Protein AF-A0A0W0E1V6-F1 (afdb_monomer_lite)

pLDDT: mean 92.5, std 12.03, range [44.47, 98.69]

Sequence (78 aa):
MQLNKWEGGFYHPMSESEALMILNITQKEIMSLNTPLLKKKHRLAMLKNHPDKGGSPYLSAKINEAKELLEKSVLTRK

Secondary structure (DSSP, 8-state):
----S--SS--SSPPHHHHHHHTT--HHHHTT-BHHHHHHHHHHHHHHH-GGGT--HHHHHHHHHHHHHHHHSTTSB-

Structure (mmCIF, N/CA/C/O backbone):
data_AF-A0A0W0E1V6-F1
#
_entry.id   AF-A0A0W0E1V6-F1
#
loop_
_atom_site.group_PDB
_atom_site.id
_atom_site.type_symbol
_atom_site.label_atom_id
_atom_site.label_alt_id
_atom_site.label_comp_id
_atom_site.label_asym_id
_atom_site.label_entity_id
_atom_site.label_seq_id
_atom_site.pdbx_PDB_ins_code
_atom_site.Cartn_x
_atom_site.Cartn_y
_atom_site.Cartn_z
_atom_site.occupancy
_atom_site.B_iso_or_equiv
_atom_site.auth_seq_id
_atom_site.auth_comp_id
_atom_site.auth_asym_id
_atom_site.auth_atom_id
_atom_site.pdbx_PDB_model_num
ATOM 1 N N . MET A 1 1 ? -2.868 16.460 -17.097 1.00 44.47 1 MET A N 1
ATOM 2 C CA . MET A 1 1 ? -2.080 15.526 -16.262 1.00 44.47 1 MET A CA 1
ATOM 3 C C . MET A 1 1 ? -0.703 16.140 -16.077 1.00 44.47 1 MET A C 1
ATOM 5 O O . MET A 1 1 ? -0.035 16.364 -17.073 1.00 44.47 1 MET A O 1
ATOM 9 N N . GLN A 1 2 ? -0.314 16.511 -14.855 1.00 48.53 2 GLN A N 1
ATOM 10 C CA . GLN A 1 2 ? 1.049 16.987 -14.585 1.00 48.53 2 GLN A CA 1
ATOM 11 C C . GLN A 1 2 ? 1.961 15.763 -14.464 1.00 48.53 2 GLN A C 1
ATOM 13 O O . GLN A 1 2 ? 1.928 15.071 -13.452 1.00 48.53 2 GLN A O 1
ATOM 18 N N . LEU A 1 3 ? 2.736 15.482 -15.510 1.00 53.06 3 LEU A N 1
ATOM 19 C CA . LEU A 1 3 ? 3.664 14.346 -15.583 1.00 53.06 3 LEU A CA 1
ATOM 20 C C . LEU A 1 3 ? 5.000 14.612 -14.853 1.00 53.06 3 LEU A C 1
ATOM 22 O O . LEU A 1 3 ? 5.895 13.779 -14.897 1.00 53.06 3 LEU A O 1
ATOM 26 N N . ASN A 1 4 ? 5.126 15.744 -14.148 1.00 54.84 4 ASN A N 1
ATOM 27 C CA . ASN A 1 4 ? 6.416 16.298 -13.719 1.00 54.84 4 ASN A CA 1
ATOM 28 C C . ASN A 1 4 ? 6.546 16.407 -12.185 1.00 54.84 4 ASN A C 1
ATOM 30 O O . ASN A 1 4 ? 7.282 17.258 -11.696 1.00 54.84 4 ASN A O 1
ATOM 34 N N . LYS A 1 5 ? 5.774 15.633 -11.407 1.00 64.69 5 LYS A N 1
ATOM 35 C CA . LYS A 1 5 ? 5.756 15.754 -9.933 1.00 64.69 5 LYS A CA 1
ATOM 36 C C . LYS A 1 5 ? 6.715 14.793 -9.211 1.00 64.69 5 LYS A C 1
ATOM 38 O O . LYS A 1 5 ? 6.954 14.978 -8.023 1.00 64.69 5 LYS A O 1
ATOM 43 N N . TRP A 1 6 ? 7.260 13.791 -9.901 1.00 66.06 6 TRP A N 1
ATOM 44 C CA . TRP A 1 6 ? 8.060 12.731 -9.281 1.00 66.06 6 TRP A CA 1
ATOM 45 C C . TRP A 1 6 ? 9.341 12.504 -10.085 1.00 66.06 6 TRP A C 1
ATOM 47 O O . TRP A 1 6 ? 9.285 12.150 -11.262 1.00 66.06 6 TRP A O 1
ATOM 57 N N . GLU A 1 7 ? 10.488 12.748 -9.460 1.00 66.81 7 GLU A N 1
ATOM 58 C CA . GLU A 1 7 ? 11.803 12.568 -10.074 1.00 66.81 7 GLU A CA 1
ATOM 59 C C . GLU A 1 7 ? 12.234 11.094 -9.958 1.00 66.81 7 GLU A C 1
ATOM 61 O O . GLU A 1 7 ? 12.844 10.687 -8.975 1.00 66.81 7 GLU A O 1
ATOM 66 N N . GLY A 1 8 ? 11.907 10.271 -10.959 1.00 79.31 8 GLY A N 1
ATOM 67 C CA . GLY A 1 8 ? 12.496 8.933 -11.119 1.00 79.31 8 GLY A CA 1
ATOM 68 C C . GLY A 1 8 ? 11.709 7.752 -10.530 1.00 79.31 8 GLY A C 1
ATOM 69 O O . GLY A 1 8 ? 10.480 7.733 -10.541 1.00 79.31 8 GLY A O 1
ATOM 70 N N . GLY A 1 9 ? 12.447 6.699 -10.150 1.00 86.19 9 GLY A N 1
ATOM 71 C CA . GLY A 1 9 ? 11.913 5.411 -9.689 1.00 86.19 9 GLY A CA 1
ATOM 72 C C . GLY A 1 9 ? 11.408 5.425 -8.244 1.00 86.19 9 GLY A C 1
ATOM 73 O O . GLY A 1 9 ? 11.239 6.476 -7.637 1.00 86.19 9 GLY A O 1
ATOM 74 N N . PHE A 1 10 ? 11.168 4.238 -7.684 1.00 92.12 10 PHE A N 1
ATOM 75 C CA . PHE A 1 10 ? 10.723 4.124 -6.295 1.00 92.12 10 PHE A CA 1
ATOM 76 C C . PHE A 1 10 ? 11.820 4.503 -5.305 1.00 92.12 10 PHE A C 1
ATOM 78 O O . PHE A 1 10 ? 12.993 4.183 -5.520 1.00 92.12 10 PHE A O 1
ATOM 85 N N . TYR A 1 11 ? 11.423 5.089 -4.178 1.00 89.94 11 TYR A N 1
ATOM 86 C CA . TYR A 1 11 ? 12.353 5.371 -3.093 1.00 89.94 11 TYR A CA 1
ATOM 87 C C . TYR A 1 11 ? 12.884 4.075 -2.461 1.00 89.94 11 TYR A C 1
ATOM 89 O O . TYR A 1 11 ? 12.200 3.045 -2.380 1.00 89.94 11 TYR A O 1
ATOM 97 N N . HIS A 1 12 ? 14.138 4.142 -2.011 1.00 90.31 12 HIS A N 1
ATOM 98 C CA . HIS A 1 12 ? 14.780 3.106 -1.214 1.00 90.31 12 HIS A CA 1
ATOM 99 C C . HIS A 1 12 ? 15.560 3.762 -0.059 1.00 90.31 12 HIS A C 1
ATOM 101 O O . HIS A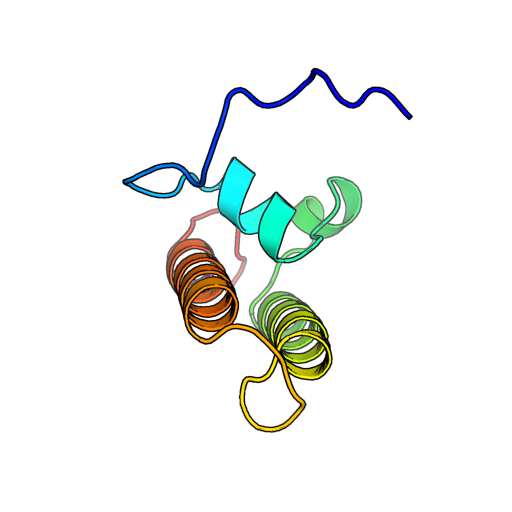 1 12 ? 16.574 4.414 -0.317 1.00 90.31 12 HIS A O 1
ATOM 107 N N . PRO A 1 13 ? 15.103 3.623 1.199 1.00 92.62 13 PRO A N 1
ATOM 108 C CA . PRO A 1 13 ? 13.924 2.858 1.626 1.00 92.62 13 PRO A CA 1
ATOM 109 C C . PRO A 1 13 ? 12.592 3.512 1.202 1.00 92.62 13 PRO A C 1
ATOM 111 O O . PRO A 1 13 ? 12.519 4.731 1.045 1.00 92.62 13 PRO A O 1
ATOM 114 N N . MET A 1 14 ? 11.534 2.708 1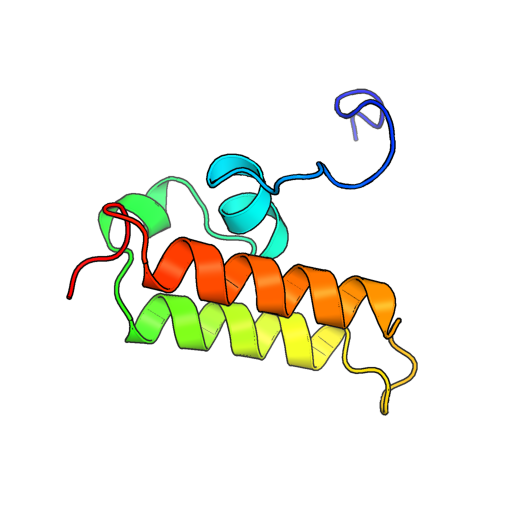.028 1.00 96.88 14 MET A N 1
ATOM 115 C CA . MET A 1 14 ? 10.180 3.221 0.782 1.00 96.88 14 MET A CA 1
ATOM 116 C C . MET A 1 14 ? 9.701 4.078 1.960 1.00 96.88 14 MET A C 1
ATOM 118 O O . MET A 1 14 ? 9.913 3.734 3.122 1.00 96.88 14 MET A O 1
ATOM 122 N N . SER A 1 15 ? 9.015 5.182 1.660 1.00 96.69 15 SER A N 1
ATOM 123 C CA . SER A 1 15 ? 8.370 6.026 2.677 1.00 96.69 15 SER A CA 1
ATOM 124 C C . SER A 1 15 ? 6.903 5.640 2.899 1.00 96.69 15 SER A C 1
ATOM 126 O O . SER A 1 15 ? 6.259 5.092 2.005 1.00 96.69 15 SER A O 1
ATOM 128 N N . GLU A 1 16 ? 6.326 5.989 4.055 1.00 97.00 16 GLU A N 1
ATOM 129 C CA . GLU A 1 16 ? 4.881 5.815 4.308 1.00 97.00 16 GLU A CA 1
ATOM 130 C C . GLU A 1 16 ? 4.023 6.534 3.258 1.00 97.00 16 GLU A C 1
ATOM 132 O O . GLU A 1 16 ? 3.051 5.974 2.754 1.00 97.00 16 GLU A O 1
ATOM 137 N N . SER A 1 17 ? 4.412 7.752 2.873 1.00 96.00 17 SER A N 1
ATOM 138 C CA . SER A 1 17 ? 3.735 8.528 1.828 1.00 96.00 17 SER A CA 1
ATOM 139 C C . SER A 1 17 ? 3.747 7.811 0.476 1.00 96.00 17 SER A C 1
ATOM 141 O O . SER A 1 17 ? 2.727 7.776 -0.215 1.00 96.00 17 SER A O 1
ATOM 143 N N . GLU A 1 18 ? 4.877 7.204 0.106 1.00 96.75 18 GLU A N 1
ATOM 144 C CA . GLU A 1 18 ? 4.980 6.392 -1.108 1.00 96.75 18 GLU A CA 1
ATOM 145 C C . GLU A 1 18 ? 4.132 5.117 -0.997 1.00 96.75 18 GLU A C 1
ATOM 147 O O . GLU A 1 18 ? 3.394 4.797 -1.928 1.00 96.75 18 GLU A O 1
ATOM 152 N N . ALA A 1 19 ? 4.152 4.430 0.147 1.00 98.19 19 ALA A N 1
ATOM 153 C CA . ALA A 1 19 ? 3.349 3.231 0.379 1.00 98.19 19 ALA A CA 1
ATOM 154 C C . ALA A 1 19 ? 1.838 3.505 0.247 1.00 98.19 19 ALA A C 1
ATOM 156 O O . ALA A 1 19 ? 1.112 2.756 -0.416 1.00 98.19 19 ALA A O 1
ATOM 157 N N . LEU A 1 20 ? 1.364 4.615 0.824 1.00 98.19 20 LEU A N 1
ATOM 158 C CA . LEU A 1 20 ? -0.019 5.082 0.689 1.00 98.19 20 LEU A CA 1
ATOM 159 C C . LEU A 1 20 ? -0.378 5.352 -0.777 1.00 98.19 20 LEU A C 1
ATOM 161 O O . LEU A 1 20 ? -1.464 4.977 -1.226 1.00 98.19 20 LEU A O 1
ATOM 165 N N . MET A 1 21 ? 0.542 5.960 -1.531 1.00 96.81 21 MET A N 1
ATOM 166 C CA . MET A 1 21 ? 0.359 6.244 -2.954 1.00 96.81 21 MET A CA 1
ATOM 167 C C . MET A 1 21 ? 0.310 4.959 -3.792 1.00 96.81 21 MET A C 1
ATOM 169 O O . MET A 1 21 ? -0.606 4.803 -4.600 1.00 96.81 21 MET A O 1
ATOM 173 N N . ILE A 1 22 ? 1.222 4.009 -3.559 1.00 97.31 22 ILE A N 1
ATOM 174 C CA . ILE A 1 22 ? 1.264 2.705 -4.243 1.00 97.31 22 ILE A CA 1
ATOM 175 C C . ILE A 1 22 ? -0.040 1.927 -4.030 1.00 97.31 22 ILE A C 1
ATOM 177 O O . ILE A 1 22 ? -0.585 1.350 -4.972 1.00 97.31 22 ILE A O 1
ATOM 181 N N . LEU A 1 23 ? -0.577 1.933 -2.807 1.00 98.25 23 LEU A N 1
ATOM 182 C CA . LEU A 1 23 ? -1.824 1.237 -2.475 1.00 98.25 23 LEU A CA 1
ATOM 183 C C . LEU A 1 23 ? -3.088 2.054 -2.774 1.00 98.25 23 LEU A C 1
ATOM 185 O O . LEU A 1 23 ? -4.200 1.579 -2.518 1.00 98.25 23 LEU A O 1
ATOM 189 N N . ASN A 1 24 ? -2.940 3.257 -3.336 1.00 97.50 24 ASN A N 1
ATOM 190 C CA . ASN A 1 24 ? -4.032 4.179 -3.638 1.00 97.50 24 ASN A CA 1
ATOM 191 C C . ASN A 1 24 ? -4.952 4.411 -2.419 1.00 97.50 24 ASN A C 1
ATOM 193 O O . ASN A 1 24 ? -6.184 4.299 -2.501 1.00 97.50 24 ASN A O 1
ATOM 197 N N . ILE A 1 25 ? -4.337 4.668 -1.262 1.00 98.00 25 ILE A N 1
ATOM 198 C CA . ILE A 1 25 ? -5.011 5.069 -0.025 1.00 98.00 25 ILE A CA 1
ATOM 199 C C . ILE A 1 25 ? -5.096 6.593 -0.026 1.00 98.00 25 ILE A C 1
ATOM 201 O O . ILE A 1 25 ? -4.091 7.299 -0.034 1.00 98.00 25 ILE A O 1
ATOM 205 N N . THR A 1 26 ? -6.318 7.109 -0.047 1.00 96.69 26 THR A N 1
ATOM 206 C CA . THR A 1 26 ? -6.573 8.553 -0.088 1.00 96.69 26 THR A CA 1
ATOM 207 C C . THR A 1 26 ? -6.453 9.182 1.297 1.00 96.69 26 THR A C 1
ATOM 209 O O . THR A 1 26 ? -6.623 8.507 2.307 1.00 96.69 26 THR A O 1
ATOM 212 N N . GLN A 1 27 ? -6.270 10.505 1.370 1.00 94.44 27 GLN A N 1
ATOM 213 C CA . GLN A 1 27 ? -6.233 11.231 2.651 1.00 94.44 27 GLN A CA 1
ATOM 214 C C . GLN A 1 27 ? -7.463 10.959 3.534 1.00 94.44 27 GLN A C 1
ATOM 216 O O . GLN A 1 27 ? -7.334 10.794 4.743 1.00 94.44 27 GLN A O 1
ATOM 221 N N . LYS A 1 28 ? -8.653 10.844 2.925 1.00 95.75 28 LYS A N 1
ATOM 222 C CA . LYS A 1 28 ? -9.892 10.497 3.639 1.00 95.75 28 LYS A CA 1
ATOM 223 C C . LYS A 1 28 ? -9.836 9.095 4.248 1.00 95.75 28 LYS A C 1
ATOM 225 O O . LYS A 1 28 ? -10.351 8.879 5.337 1.00 95.75 28 LYS A O 1
ATOM 230 N N . GLU A 1 29 ? -9.213 8.151 3.551 1.00 97.31 29 GLU A N 1
ATOM 231 C CA . GLU A 1 29 ? -9.067 6.768 4.008 1.00 97.31 29 GLU A CA 1
ATOM 232 C C . GLU A 1 29 ? -7.972 6.608 5.063 1.00 97.31 29 GLU A C 1
ATOM 234 O O . GLU A 1 29 ? -8.092 5.721 5.898 1.00 97.31 29 GLU A O 1
ATOM 239 N N . ILE A 1 30 ? -6.952 7.477 5.090 1.00 96.44 30 ILE A N 1
ATOM 240 C CA . ILE A 1 30 ? -5.936 7.482 6.160 1.00 96.44 30 ILE A CA 1
ATOM 241 C C . ILE A 1 30 ? -6.605 7.667 7.528 1.00 96.44 30 ILE A C 1
ATOM 243 O O . ILE A 1 30 ? -6.255 6.986 8.489 1.00 96.44 30 ILE A O 1
ATOM 247 N N . MET A 1 31 ? -7.623 8.532 7.617 1.00 94.31 31 MET A N 1
ATOM 248 C CA . MET A 1 31 ? -8.334 8.790 8.876 1.00 94.31 31 MET A CA 1
ATOM 249 C C . MET A 1 31 ? -9.014 7.544 9.462 1.00 94.31 31 MET A C 1
ATOM 251 O O . MET A 1 31 ? -9.229 7.482 10.671 1.00 94.31 31 MET A O 1
ATOM 255 N N . SER A 1 32 ? -9.345 6.558 8.629 1.00 95.19 32 SER A N 1
ATOM 256 C CA . SER A 1 32 ? -10.002 5.305 9.012 1.00 95.19 32 SER A CA 1
ATOM 257 C C . SER A 1 32 ? -9.173 4.068 8.657 1.00 95.19 32 SER A C 1
ATOM 259 O O . SER A 1 32 ? -9.708 2.957 8.614 1.00 95.19 32 SER A O 1
ATOM 261 N N . LEU A 1 33 ? -7.868 4.241 8.418 1.00 97.56 33 LEU A N 1
ATOM 262 C CA . LEU A 1 33 ? -6.987 3.160 8.003 1.00 97.56 33 LEU A CA 1
ATOM 263 C C . LEU A 1 33 ? -6.866 2.118 9.114 1.00 97.56 33 LEU A C 1
ATOM 265 O O . LEU A 1 33 ? -6.427 2.406 10.224 1.00 97.56 33 LEU A O 1
ATOM 269 N N . ASN A 1 34 ? -7.273 0.894 8.795 1.00 97.75 34 ASN A N 1
ATOM 270 C CA . ASN A 1 34 ? -7.209 -0.270 9.667 1.00 97.75 34 ASN A CA 1
ATOM 271 C C . ASN A 1 34 ? -6.782 -1.509 8.870 1.00 97.75 34 ASN A C 1
ATOM 273 O O . ASN A 1 34 ? -6.750 -1.494 7.633 1.00 97.75 34 ASN A O 1
ATOM 277 N N . THR A 1 35 ? -6.475 -2.600 9.574 1.00 97.25 35 THR A N 1
ATOM 278 C CA . THR A 1 35 ? -6.005 -3.851 8.953 1.00 97.25 35 THR A CA 1
ATOM 279 C C . THR A 1 35 ? -6.936 -4.368 7.836 1.00 97.25 35 THR A C 1
ATOM 281 O O . THR A 1 35 ? -6.433 -4.718 6.762 1.00 97.25 35 THR A O 1
ATOM 284 N N . PRO A 1 36 ? -8.278 -4.399 8.002 1.00 97.75 36 PRO A N 1
ATOM 285 C CA . PRO A 1 36 ? -9.191 -4.779 6.919 1.00 97.75 36 PRO A CA 1
ATOM 286 C C . PRO A 1 36 ? -9.097 -3.892 5.669 1.00 97.75 36 PRO A C 1
ATOM 288 O O . PRO A 1 36 ? -9.040 -4.413 4.550 1.00 97.75 36 PRO A O 1
ATOM 291 N N . LEU A 1 37 ? -9.062 -2.565 5.833 1.00 97.88 37 LEU A N 1
ATOM 292 C CA . LEU A 1 37 ? -8.961 -1.630 4.711 1.00 97.88 37 LEU A CA 1
ATOM 293 C C . LEU A 1 37 ? -7.619 -1.777 3.985 1.00 97.88 37 LEU A C 1
ATOM 295 O O . LEU A 1 37 ? -7.601 -1.843 2.754 1.00 97.88 37 LEU A O 1
ATOM 299 N N . LEU A 1 38 ? -6.520 -1.908 4.733 1.00 98.50 38 LEU A N 1
ATOM 300 C CA . LEU A 1 38 ? -5.186 -2.123 4.173 1.00 98.50 38 LEU A CA 1
ATOM 301 C C . LEU A 1 38 ? -5.137 -3.402 3.325 1.00 98.50 38 LEU A C 1
ATOM 303 O O . LEU A 1 38 ? -4.724 -3.361 2.165 1.00 98.50 38 LEU A O 1
ATOM 307 N N . LYS A 1 39 ? -5.651 -4.524 3.850 1.00 98.31 39 LYS A N 1
ATOM 308 C CA . LYS A 1 39 ? -5.742 -5.798 3.110 1.00 98.31 39 LYS A CA 1
ATOM 309 C C . LYS A 1 39 ? -6.598 -5.672 1.850 1.00 98.31 39 LYS A C 1
ATOM 311 O O . LYS A 1 39 ? -6.236 -6.206 0.802 1.00 98.31 39 LYS A O 1
ATOM 316 N N . LYS A 1 40 ? -7.719 -4.944 1.918 1.00 98.38 40 LYS A N 1
ATOM 317 C CA . LYS A 1 40 ? -8.581 -4.689 0.754 1.00 98.38 40 LYS A CA 1
ATOM 318 C C . LYS A 1 40 ? -7.838 -3.905 -0.332 1.00 98.38 40 LYS A C 1
ATOM 320 O O . LYS A 1 40 ? -7.909 -4.282 -1.501 1.00 98.38 40 LYS A O 1
ATOM 325 N N . LYS A 1 41 ? -7.126 -2.839 0.040 1.00 98.50 41 LYS A N 1
ATOM 326 C CA . LYS A 1 41 ? -6.356 -1.993 -0.886 1.00 98.50 41 LYS A CA 1
ATOM 327 C C . LYS A 1 41 ? -5.207 -2.758 -1.535 1.00 98.50 41 LYS A C 1
ATOM 329 O O . LYS A 1 41 ? -5.102 -2.758 -2.760 1.00 98.50 41 LYS A O 1
ATOM 334 N N . HIS A 1 42 ? -4.440 -3.498 -0.735 1.00 98.69 42 HIS A N 1
ATOM 335 C CA . HIS A 1 42 ? -3.386 -4.394 -1.215 1.00 98.69 42 HIS A CA 1
ATOM 336 C C . HIS A 1 42 ? -3.916 -5.432 -2.207 1.00 98.69 42 HIS A C 1
ATOM 338 O O . HIS A 1 42 ? -3.404 -5.521 -3.321 1.00 98.69 42 HIS A O 1
ATOM 344 N N . ARG A 1 43 ? -5.005 -6.138 -1.874 1.00 98.50 43 ARG A N 1
ATOM 345 C CA . ARG A 1 43 ? -5.614 -7.128 -2.777 1.00 98.50 43 ARG A CA 1
ATOM 346 C C . ARG A 1 43 ? -6.018 -6.513 -4.117 1.00 98.50 43 ARG A C 1
ATOM 348 O O . ARG A 1 43 ? -5.789 -7.121 -5.159 1.00 98.50 43 ARG A O 1
ATOM 355 N N . LEU A 1 44 ? -6.632 -5.330 -4.108 1.00 98.19 44 LEU A N 1
ATOM 356 C CA . LEU A 1 44 ? -7.033 -4.641 -5.339 1.00 98.19 44 LEU A CA 1
ATOM 357 C C . LEU A 1 44 ? -5.824 -4.229 -6.188 1.00 98.19 44 LEU A C 1
ATOM 359 O O . LEU A 1 44 ? -5.877 -4.371 -7.410 1.00 98.19 44 LEU A O 1
ATOM 363 N N . ALA A 1 45 ? -4.749 -3.749 -5.559 1.00 98.00 45 ALA A N 1
ATOM 364 C CA . ALA A 1 45 ? -3.509 -3.405 -6.249 1.00 98.00 45 ALA A CA 1
ATOM 365 C C . ALA A 1 45 ? -2.849 -4.650 -6.865 1.00 98.00 45 ALA A C 1
ATOM 367 O O . ALA A 1 45 ? -2.528 -4.644 -8.054 1.00 98.00 45 ALA A O 1
ATOM 368 N N . MET A 1 46 ? -2.737 -5.741 -6.102 1.00 98.19 46 MET A N 1
ATOM 369 C CA . MET A 1 46 ? -2.166 -7.002 -6.580 1.00 98.19 46 MET A CA 1
ATOM 370 C C . MET A 1 4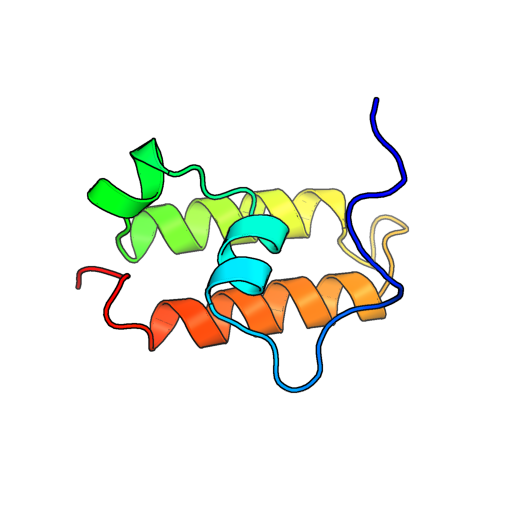6 ? -2.984 -7.623 -7.708 1.00 98.19 46 MET A C 1
ATOM 372 O O . MET A 1 46 ? -2.409 -8.046 -8.701 1.00 98.19 46 MET A O 1
ATOM 376 N N . LEU A 1 47 ? -4.319 -7.633 -7.628 1.00 97.25 47 LEU A N 1
ATOM 377 C CA . LEU A 1 47 ? -5.161 -8.193 -8.695 1.00 97.25 47 LEU A CA 1
ATOM 378 C C . LEU A 1 47 ? -4.927 -7.531 -10.059 1.00 97.25 47 LEU A C 1
ATOM 380 O O . LEU A 1 47 ? -5.064 -8.204 -11.078 1.00 97.25 47 LEU A O 1
ATOM 384 N N . LYS A 1 48 ? -4.582 -6.239 -10.069 1.00 96.00 48 LYS A N 1
ATOM 385 C CA . LYS A 1 48 ? -4.273 -5.480 -11.288 1.00 96.00 48 LYS A CA 1
ATOM 386 C C . LYS A 1 48 ? -2.841 -5.680 -11.783 1.00 96.00 48 LYS A C 1
ATOM 388 O O . LYS A 1 48 ? -2.600 -5.498 -12.966 1.00 96.00 48 LYS A O 1
ATOM 393 N N . ASN A 1 49 ? -1.910 -6.014 -10.890 1.00 97.00 49 ASN A N 1
ATOM 394 C CA . ASN A 1 49 ? -0.472 -6.029 -11.177 1.00 97.00 49 ASN A CA 1
ATOM 395 C C . ASN A 1 49 ? 0.167 -7.420 -11.059 1.00 97.00 49 ASN A C 1
ATOM 397 O O . ASN A 1 49 ? 1.386 -7.531 -11.163 1.00 97.00 49 ASN A O 1
ATOM 401 N N . HIS A 1 50 ? -0.629 -8.468 -10.828 1.00 96.56 50 HIS A N 1
ATOM 402 C CA . HIS A 1 50 ? -0.119 -9.807 -10.557 1.00 96.56 50 HIS A CA 1
ATOM 403 C C . HIS A 1 50 ? 0.740 -10.329 -11.722 1.00 96.56 50 HIS A C 1
ATOM 405 O O . HIS A 1 50 ? 0.280 -10.253 -12.867 1.00 96.56 50 HIS A O 1
ATOM 411 N N . PRO A 1 51 ? 1.923 -10.925 -11.472 1.00 96.81 51 PRO A N 1
ATOM 412 C CA . PRO A 1 51 ? 2.812 -11.382 -12.540 1.00 96.81 51 PRO A CA 1
ATOM 413 C C . PRO A 1 51 ? 2.168 -12.432 -13.448 1.00 96.81 51 PRO A C 1
ATOM 415 O O . PRO A 1 51 ? 2.206 -12.297 -14.666 1.00 96.81 51 PRO A O 1
ATOM 418 N N . ASP A 1 52 ? 1.441 -13.390 -12.865 1.00 96.62 52 ASP A N 1
ATOM 419 C CA . ASP A 1 52 ? 0.709 -14.431 -13.611 1.00 96.62 52 ASP A CA 1
ATOM 420 C C . ASP A 1 52 ? -0.373 -13.884 -14.557 1.00 96.62 52 ASP A C 1
ATOM 422 O O . ASP A 1 52 ? -0.885 -14.606 -15.407 1.00 96.62 52 ASP A O 1
ATOM 426 N N . LYS A 1 53 ? -0.748 -12.608 -14.410 1.00 95.62 53 LYS A N 1
ATOM 427 C CA . LYS A 1 53 ? -1.706 -11.914 -15.281 1.00 95.62 53 LYS A CA 1
ATOM 428 C C . LYS A 1 53 ? -1.022 -10.905 -16.208 1.00 95.62 53 LYS A C 1
ATOM 430 O O . LYS A 1 53 ? -1.667 -9.969 -16.669 1.00 95.62 53 LYS A O 1
ATOM 435 N N . GLY A 1 54 ? 0.277 -11.078 -16.459 1.00 93.75 54 GLY A N 1
ATOM 436 C CA . GLY A 1 54 ? 1.083 -10.189 -17.301 1.00 93.75 54 GLY A CA 1
ATOM 437 C C . GLY A 1 54 ? 1.584 -8.931 -16.588 1.00 93.75 54 GLY A C 1
ATOM 438 O O . GLY A 1 54 ? 2.063 -8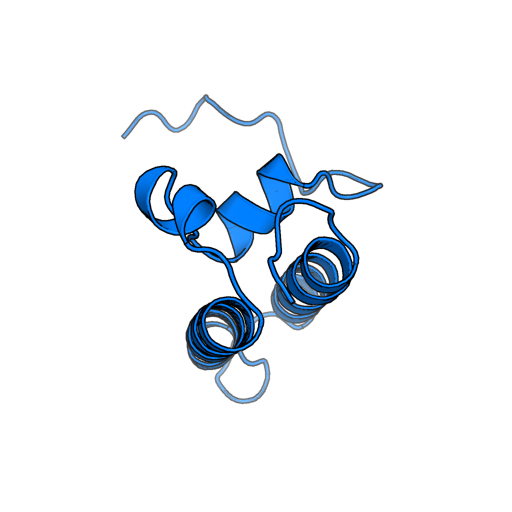.007 -17.241 1.00 93.75 54 GLY A O 1
ATOM 439 N N . GLY A 1 55 ? 1.462 -8.864 -15.261 1.00 95.94 55 GLY A N 1
ATOM 440 C CA . GLY A 1 55 ? 2.015 -7.776 -14.463 1.00 95.94 55 GLY A CA 1
ATOM 441 C C . GLY A 1 55 ? 3.523 -7.904 -14.226 1.00 95.94 55 GLY A C 1
ATOM 442 O O . GLY A 1 55 ? 4.143 -8.929 -14.499 1.00 95.94 55 GLY A O 1
ATOM 443 N N . SER A 1 56 ? 4.139 -6.850 -13.691 1.00 97.06 56 SER A N 1
ATOM 444 C CA . SER A 1 56 ? 5.576 -6.851 -13.396 1.00 97.06 56 SER A CA 1
ATOM 445 C C . SER A 1 56 ? 5.864 -7.477 -12.021 1.00 97.06 56 SER A C 1
ATOM 447 O O . SER A 1 56 ? 5.287 -7.025 -11.021 1.00 97.06 56 SER A O 1
ATOM 449 N N . PRO A 1 57 ? 6.803 -8.443 -11.923 1.00 97.62 57 PRO A N 1
ATOM 450 C CA . PRO A 1 57 ? 7.295 -8.942 -10.638 1.00 97.62 57 PRO A CA 1
ATOM 451 C C . PRO A 1 57 ? 7.830 -7.824 -9.740 1.00 97.62 57 PRO A C 1
ATOM 453 O O . PRO A 1 57 ? 7.562 -7.810 -8.541 1.00 97.62 57 PRO A O 1
ATOM 456 N N . TYR A 1 58 ? 8.519 -6.842 -10.328 1.00 96.56 58 TYR A N 1
ATOM 457 C CA . TYR A 1 58 ? 9.071 -5.708 -9.592 1.00 96.56 58 TYR A CA 1
ATOM 458 C C . TYR A 1 58 ? 7.969 -4.819 -9.000 1.00 96.56 58 TYR A C 1
ATOM 460 O O . TYR A 1 58 ? 8.011 -4.485 -7.818 1.00 96.56 58 TYR A O 1
ATOM 468 N N . LEU A 1 59 ? 6.927 -4.500 -9.777 1.00 96.81 59 LEU A N 1
ATOM 469 C CA . LEU A 1 59 ? 5.787 -3.728 -9.264 1.00 96.81 59 LEU A CA 1
ATOM 470 C C . LEU A 1 59 ? 5.028 -4.486 -8.172 1.00 96.81 59 LEU A C 1
ATOM 472 O O . LEU A 1 59 ? 4.636 -3.894 -7.170 1.00 96.81 59 LEU A O 1
ATOM 476 N N . SER A 1 60 ? 4.866 -5.800 -8.331 1.00 98.19 60 SER A N 1
ATOM 477 C CA . SER A 1 60 ? 4.262 -6.649 -7.301 1.00 98.19 60 SER A CA 1
ATOM 478 C C . SER A 1 60 ? 5.075 -6.643 -6.005 1.00 98.19 60 SER A C 1
ATOM 480 O O . SER A 1 60 ? 4.501 -6.524 -4.923 1.00 98.19 60 SER A O 1
ATOM 482 N N . ALA A 1 61 ? 6.408 -6.689 -6.096 1.00 97.81 61 ALA A N 1
ATOM 483 C CA . ALA A 1 61 ? 7.283 -6.572 -4.934 1.00 97.81 61 ALA A CA 1
ATOM 484 C C . ALA A 1 61 ? 7.110 -5.219 -4.222 1.00 97.81 61 ALA A C 1
ATOM 486 O O . ALA A 1 61 ? 6.952 -5.195 -3.004 1.00 97.81 61 ALA A O 1
ATOM 487 N N . LYS A 1 62 ? 7.029 -4.105 -4.964 1.00 98.25 62 LYS A N 1
ATOM 488 C CA . LYS A 1 62 ? 6.777 -2.771 -4.383 1.00 98.25 62 LYS A CA 1
ATOM 489 C C . LYS A 1 62 ? 5.392 -2.657 -3.733 1.00 98.25 62 LYS A C 1
ATOM 491 O O . LYS A 1 62 ? 5.254 -2.018 -2.695 1.00 98.25 62 LYS A O 1
ATOM 496 N N . ILE A 1 63 ? 4.366 -3.306 -4.289 1.00 98.56 63 ILE A N 1
ATOM 497 C CA . ILE A 1 63 ? 3.028 -3.378 -3.671 1.00 98.56 63 ILE A CA 1
ATOM 498 C C . ILE A 1 63 ? 3.070 -4.156 -2.346 1.00 98.56 63 ILE A C 1
ATOM 500 O O . ILE A 1 63 ? 2.411 -3.761 -1.380 1.00 98.56 63 ILE A O 1
ATOM 504 N N . ASN A 1 64 ? 3.845 -5.240 -2.283 1.00 98.38 64 ASN A N 1
ATOM 505 C CA . ASN A 1 64 ? 4.033 -6.008 -1.052 1.00 98.38 64 ASN A CA 1
ATOM 506 C C . ASN A 1 64 ? 4.805 -5.206 0.004 1.00 98.38 64 ASN A C 1
ATOM 508 O O . ASN A 1 64 ? 4.336 -5.114 1.137 1.00 98.38 64 ASN A O 1
ATOM 512 N N . GLU A 1 65 ? 5.903 -4.547 -0.381 1.00 98.50 65 GLU A N 1
ATOM 513 C CA . GLU A 1 65 ? 6.681 -3.654 0.493 1.00 98.50 65 GLU A CA 1
ATOM 514 C C . GLU A 1 65 ? 5.789 -2.562 1.108 1.00 98.50 65 GLU A C 1
ATOM 516 O O . GLU A 1 65 ? 5.796 -2.362 2.323 1.00 98.50 65 GLU A O 1
ATOM 521 N N . ALA A 1 66 ? 4.930 -1.930 0.299 1.00 98.56 66 ALA A N 1
ATOM 522 C CA . ALA A 1 66 ? 3.988 -0.916 0.769 1.00 98.56 66 ALA A CA 1
ATOM 523 C C . ALA A 1 66 ? 3.007 -1.453 1.822 1.00 98.56 66 ALA A C 1
ATOM 525 O O . ALA A 1 66 ? 2.720 -0.783 2.818 1.00 98.56 66 ALA A O 1
ATOM 526 N N . LYS A 1 67 ? 2.494 -2.674 1.628 1.00 98.62 67 LYS A N 1
ATOM 527 C CA . LYS A 1 67 ? 1.596 -3.314 2.598 1.00 98.62 67 LYS A CA 1
ATOM 528 C C . LYS A 1 67 ? 2.321 -3.622 3.903 1.00 98.62 67 LYS A C 1
ATOM 530 O O . LYS A 1 67 ? 1.758 -3.372 4.965 1.00 98.62 67 LYS A O 1
ATOM 535 N N . GLU A 1 68 ? 3.524 -4.184 3.836 1.00 98.31 68 GLU A N 1
ATOM 536 C CA . GLU A 1 68 ? 4.304 -4.561 5.022 1.00 98.31 68 GLU A CA 1
ATOM 537 C C . GLU A 1 68 ? 4.708 -3.344 5.853 1.00 98.31 68 GLU A C 1
ATOM 539 O O . GLU A 1 68 ? 4.649 -3.384 7.084 1.00 98.31 68 GLU A O 1
ATOM 544 N N . LEU A 1 69 ? 5.072 -2.253 5.179 1.00 98.25 69 LEU A N 1
ATOM 545 C CA . LEU A 1 69 ? 5.413 -0.990 5.814 1.00 98.25 69 LEU A CA 1
ATOM 546 C C . LEU A 1 69 ? 4.201 -0.412 6.556 1.00 98.25 69 LEU A C 1
ATOM 548 O O . LEU A 1 69 ? 4.290 -0.129 7.751 1.00 98.25 69 LEU A O 1
ATOM 552 N N . LEU A 1 70 ? 3.044 -0.301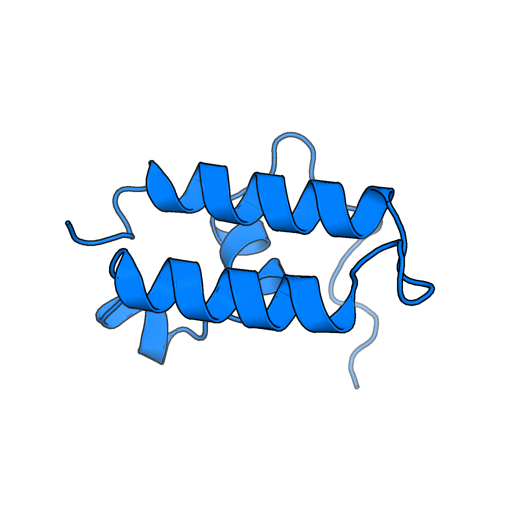 5.894 1.00 98.19 70 LEU A N 1
ATOM 553 C CA . LEU A 1 70 ? 1.847 0.263 6.524 1.00 98.19 70 LEU A CA 1
ATOM 554 C C . LEU A 1 70 ? 1.247 -0.635 7.610 1.00 98.19 70 LEU A C 1
ATOM 556 O O . LEU A 1 70 ? 0.646 -0.117 8.545 1.00 98.19 70 LEU A O 1
ATOM 560 N N . GLU A 1 71 ? 1.422 -1.955 7.546 1.00 97.62 71 GLU A N 1
ATOM 561 C CA . GLU A 1 71 ? 0.969 -2.866 8.607 1.00 97.62 71 G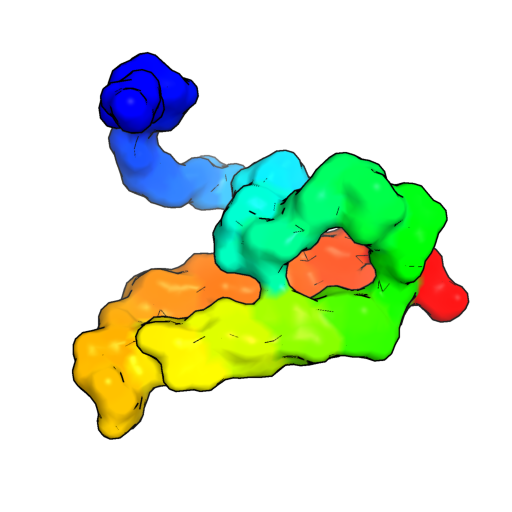LU A CA 1
ATOM 562 C C . GLU A 1 71 ? 1.718 -2.638 9.931 1.00 97.62 71 GLU A C 1
ATOM 564 O O . GLU A 1 71 ? 1.162 -2.876 11.002 1.00 97.62 71 GLU A O 1
ATOM 569 N N . LYS A 1 72 ? 2.959 -2.138 9.863 1.00 96.50 72 LYS A N 1
ATOM 570 C CA . LYS A 1 72 ? 3.784 -1.767 11.025 1.00 96.50 72 LYS A CA 1
ATOM 571 C C . LYS A 1 72 ? 3.675 -0.282 11.393 1.00 96.50 72 LYS A C 1
ATOM 573 O O . LYS A 1 72 ? 4.186 0.120 12.436 1.00 96.50 72 LYS A O 1
ATOM 578 N N . SER A 1 73 ? 3.038 0.525 10.545 1.00 95.94 73 SER A N 1
ATOM 579 C CA . SER A 1 73 ? 2.908 1.971 10.720 1.00 95.94 73 SER A CA 1
ATOM 580 C C . SER A 1 73 ? 1.906 2.330 11.815 1.00 95.94 73 SER A C 1
ATOM 582 O O . SER A 1 73 ? 0.856 1.701 11.958 1.00 95.94 73 SER A O 1
ATOM 584 N N . VAL A 1 74 ? 2.185 3.426 12.523 1.00 94.56 74 VAL A N 1
ATOM 585 C CA . VAL A 1 74 ? 1.254 4.050 13.479 1.00 94.56 74 VAL A CA 1
ATOM 586 C C . VAL A 1 74 ? -0.015 4.596 12.813 1.00 94.56 74 VAL A C 1
ATOM 588 O O . VAL A 1 74 ? -1.007 4.840 13.496 1.00 94.56 74 VAL A O 1
ATOM 591 N N . LEU A 1 75 ? -0.003 4.775 11.487 1.00 94.00 75 LEU A N 1
ATOM 592 C CA . LEU A 1 75 ? -1.170 5.194 10.709 1.00 94.00 75 LEU A CA 1
ATOM 593 C C . LEU A 1 75 ? -2.259 4.114 10.675 1.00 94.00 75 LEU A C 1
ATOM 595 O O . LEU A 1 75 ? -3.442 4.440 10.569 1.00 94.00 75 LEU A O 1
ATOM 599 N N . THR A 1 76 ? -1.874 2.836 10.754 1.00 94.56 76 THR A N 1
ATOM 600 C CA . THR A 1 76 ? -2.818 1.720 10.709 1.00 94.56 76 THR A CA 1
ATOM 601 C C . THR A 1 76 ? -3.326 1.417 12.108 1.00 94.56 76 THR A C 1
ATOM 603 O O . THR A 1 76 ? -2.608 0.929 12.980 1.00 94.56 76 THR A O 1
ATOM 606 N N . ARG A 1 77 ? -4.616 1.670 12.314 1.00 90.00 77 ARG A N 1
ATOM 607 C CA . ARG A 1 77 ? -5.309 1.334 13.555 1.00 90.00 77 ARG A CA 1
ATOM 608 C C . ARG A 1 77 ? -5.445 -0.186 13.666 1.00 90.00 77 ARG A C 1
ATOM 610 O O . ARG A 1 77 ? -5.776 -0.855 12.680 1.00 90.00 77 ARG A O 1
ATOM 617 N N . LYS A 1 78 ? -5.171 -0.708 14.862 1.00 76.75 78 LYS A N 1
ATOM 618 C CA . LYS A 1 78 ? -5.371 -2.125 15.186 1.00 76.75 78 LYS A CA 1
ATOM 619 C C . LYS A 1 78 ? -6.853 -2.473 15.212 1.00 76.75 78 LYS A C 1
ATOM 621 O O . LYS A 1 78 ? -7.634 -1.643 15.727 1.00 76.75 78 LYS A O 1
#

Organism: Candida glabrata (NCBI:txid5478)

Foldseek 3Di:
DPPPPDDDDADVVHDLVNLCVLLVPDPVNLVVAAPVVLVVSLVVSCVVAPVVVVHDPVSNVSSVSSSVVVVPDPSYDD

Radius of gyration: 12.74 Å; chains: 1; bounding box: 25×31×32 Å

InterPro domains:
  IPR001623 DnaJ domain [SM00271] (17-75)
  IPR001623 DnaJ domain [cd06257] (22-70)
  IPR036869 Chaperone J-domain superfamily [G3DSA:1.10.287.110] (6-76)
  IPR036869 Chaperone J-domain superfamily [SSF46565] (8-74)